Protein AF-A0A5B9WMC2-F1 (afdb_monomer_lite)

Sequence (72 aa):
MISDINLKGWENGLKQAGNNKITTRSFEGLNHLFQPCKACTVPEYGQLTETISPGVPDVITDWMQQQTGTRK

Secondary structure (DSSP, 8-state):
-HHHHHHHHHHHHHHHTT---------TTB-TTS-B-SS--HHHHTT---SS-THHHHHHHHHHHHHHT---

Structure (mmCIF, N/CA/C/O backbone):
data_AF-A0A5B9WMC2-F1
#
_entry.id   AF-A0A5B9WMC2-F1
#
loop_
_atom_site.group_PDB
_atom_site.id
_atom_site.type_symbol
_atom_site.label_atom_id
_atom_site.label_alt_id
_atom_site.label_comp_id
_atom_site.label_asym_id
_atom_site.label_entity_id
_atom_site.label_seq_id
_atom_site.pdbx_PDB_ins_code
_atom_site.Cartn_x
_atom_site.Cartn_y
_atom_site.Cartn_z
_atom_site.occupancy
_atom_site.B_iso_or_equiv
_atom_site.auth_seq_id
_atom_site.auth_comp_id
_atom_site.auth_asym_id
_atom_site.auth_atom_id
_atom_site.pdbx_PDB_model_num
ATOM 1 N N . MET A 1 1 ? 13.725 -4.780 5.963 1.00 70.75 1 MET A N 1
ATOM 2 C CA . MET A 1 1 ? 13.975 -3.687 4.991 1.00 70.75 1 MET A CA 1
ATOM 3 C C . MET A 1 1 ? 13.665 -2.331 5.631 1.00 70.75 1 MET A C 1
ATOM 5 O O . MET A 1 1 ? 13.065 -2.312 6.699 1.00 70.75 1 MET A O 1
ATOM 9 N N . ILE A 1 2 ? 14.062 -1.199 5.027 1.00 84.12 2 ILE A N 1
ATOM 10 C CA . ILE A 1 2 ? 13.759 0.155 5.561 1.00 84.12 2 ILE A CA 1
ATOM 11 C C . ILE A 1 2 ? 12.242 0.359 5.748 1.00 84.12 2 ILE A C 1
ATOM 13 O O . ILE A 1 2 ? 11.816 0.986 6.716 1.00 84.12 2 ILE A O 1
ATOM 17 N N . SER A 1 3 ? 11.426 -0.239 4.872 1.00 87.12 3 SER A N 1
ATOM 18 C CA . SER A 1 3 ? 9.963 -0.265 4.985 1.00 87.12 3 SER A CA 1
ATOM 19 C C . SER A 1 3 ? 9.476 -0.744 6.352 1.00 87.12 3 SER A C 1
ATOM 21 O O . SER A 1 3 ? 8.597 -0.118 6.930 1.00 87.12 3 SER A O 1
ATOM 23 N N . ASP A 1 4 ? 10.065 -1.806 6.899 1.00 91.06 4 ASP A N 1
ATOM 24 C CA . ASP A 1 4 ? 9.564 -2.449 8.120 1.00 91.06 4 ASP A CA 1
ATOM 25 C C . ASP A 1 4 ? 9.842 -1.584 9.351 1.00 91.06 4 ASP A C 1
ATOM 27 O O . ASP A 1 4 ? 9.002 -1.464 10.242 1.00 91.06 4 ASP A O 1
ATOM 31 N N . ILE A 1 5 ? 11.006 -0.924 9.371 1.00 95.56 5 ILE A N 1
ATOM 32 C CA . ILE A 1 5 ? 11.373 0.039 10.416 1.00 95.56 5 ILE A CA 1
ATOM 33 C C . ILE A 1 5 ? 10.405 1.225 10.382 1.00 95.56 5 ILE A C 1
ATOM 35 O O . ILE A 1 5 ? 9.863 1.603 11.420 1.00 95.56 5 ILE A O 1
ATOM 39 N N . ASN A 1 6 ? 10.138 1.772 9.192 1.00 95.25 6 ASN A N 1
ATOM 40 C CA . ASN A 1 6 ? 9.233 2.907 9.027 1.00 95.25 6 ASN A CA 1
ATOM 41 C C . ASN A 1 6 ? 7.788 2.550 9.400 1.00 95.25 6 ASN A C 1
ATOM 43 O O . ASN A 1 6 ? 7.147 3.301 10.133 1.00 95.25 6 ASN A O 1
ATOM 47 N N . LEU A 1 7 ? 7.283 1.397 8.949 1.00 96.31 7 LEU A N 1
ATOM 48 C CA . LEU A 1 7 ? 5.938 0.923 9.284 1.00 96.31 7 LEU A CA 1
ATOM 49 C C . LEU A 1 7 ? 5.780 0.729 10.795 1.00 96.31 7 LEU A C 1
ATOM 51 O O . LEU A 1 7 ? 4.805 1.204 11.373 1.00 96.31 7 LEU A O 1
ATOM 55 N N . LYS A 1 8 ? 6.764 0.110 11.455 1.00 96.50 8 LYS A N 1
ATOM 56 C CA . LYS A 1 8 ? 6.752 -0.061 12.913 1.00 96.50 8 LYS A CA 1
ATOM 57 C C . LYS A 1 8 ? 6.833 1.277 13.654 1.00 96.50 8 LYS A C 1
ATOM 59 O O . LYS A 1 8 ? 6.182 1.449 14.682 1.00 96.50 8 LYS A O 1
ATOM 64 N N . GLY A 1 9 ? 7.605 2.232 13.132 1.00 97.25 9 GLY A N 1
ATOM 65 C CA . GLY A 1 9 ? 7.676 3.596 13.657 1.00 97.25 9 GLY A CA 1
ATOM 66 C C . GLY A 1 9 ? 6.316 4.295 13.636 1.00 97.25 9 GLY A C 1
ATOM 67 O O . GLY A 1 9 ? 5.867 4.789 14.671 1.00 97.25 9 GLY A O 1
ATOM 68 N N . TRP A 1 10 ? 5.627 4.261 12.491 1.00 96.62 10 TRP A N 1
ATOM 69 C CA . TRP A 1 10 ? 4.268 4.793 12.353 1.00 96.62 10 TRP A CA 1
ATOM 70 C C . TRP A 1 10 ? 3.270 4.093 13.271 1.00 96.62 10 TRP A C 1
ATOM 72 O O . TRP A 1 10 ? 2.492 4.764 13.947 1.00 96.62 10 TRP A O 1
ATOM 82 N N . GLU A 1 11 ? 3.312 2.760 13.339 1.00 97.38 11 GLU A N 1
ATOM 83 C CA . GLU A 1 11 ? 2.415 1.990 14.199 1.00 97.38 11 GLU A CA 1
ATOM 84 C C . GLU A 1 11 ? 2.550 2.402 15.671 1.00 97.38 11 GLU A C 1
ATOM 86 O O . GLU A 1 11 ? 1.559 2.686 16.346 1.00 97.38 11 GLU A O 1
ATOM 91 N N . ASN A 1 12 ? 3.789 2.486 16.156 1.00 97.50 12 ASN A N 1
ATOM 92 C CA . ASN A 1 12 ? 4.076 2.864 17.533 1.00 97.50 12 ASN A CA 1
ATOM 93 C C . ASN A 1 12 ? 3.684 4.317 17.822 1.00 97.50 12 ASN A C 1
ATOM 95 O O . ASN A 1 12 ? 3.052 4.578 18.844 1.00 97.50 12 ASN A O 1
ATOM 99 N N . GLY A 1 13 ? 4.032 5.253 16.933 1.00 98.19 13 GLY A N 1
ATOM 100 C CA . GLY A 1 13 ? 3.734 6.674 17.117 1.00 98.19 13 GLY A CA 1
ATOM 101 C C . GLY A 1 13 ? 2.232 6.961 17.152 1.00 98.19 13 GLY A C 1
ATOM 102 O O . GLY A 1 13 ? 1.760 7.682 18.030 1.00 98.19 13 GLY A O 1
ATOM 103 N N . LEU A 1 14 ? 1.459 6.340 16.255 1.00 97.81 14 LEU A N 1
ATOM 104 C CA . LEU A 1 14 ? 0.003 6.508 16.212 1.00 97.81 14 LEU A CA 1
ATOM 105 C C . LEU A 1 14 ? -0.686 5.902 17.443 1.00 97.81 14 LEU A C 1
ATOM 107 O O . LEU A 1 14 ? -1.578 6.540 18.006 1.00 97.81 14 LEU A O 1
ATOM 111 N N . LYS A 1 15 ? -0.234 4.729 17.915 1.00 97.50 15 LYS A N 1
ATOM 112 C CA . LYS A 1 15 ? -0.723 4.133 19.172 1.00 97.50 15 LYS A CA 1
ATOM 113 C C . LYS A 1 15 ? -0.417 5.020 20.378 1.00 97.50 15 LYS A C 1
ATOM 115 O O . LYS A 1 15 ? -1.298 5.243 21.202 1.00 97.50 15 LYS A O 1
ATOM 120 N N . GLN A 1 16 ? 0.799 5.563 20.470 1.00 98.12 16 GLN A N 1
ATOM 121 C CA . GLN A 1 16 ? 1.188 6.485 21.547 1.00 98.12 16 GLN A CA 1
ATOM 122 C C . GLN A 1 16 ? 0.354 7.773 21.543 1.00 98.12 16 GLN A C 1
ATOM 124 O O . GLN A 1 16 ? 0.026 8.288 22.607 1.00 98.12 16 GLN A O 1
ATOM 129 N N . ALA A 1 17 ? -0.047 8.256 20.365 1.00 98.06 17 ALA A N 1
ATOM 130 C CA . ALA A 1 17 ? -0.954 9.393 20.210 1.00 98.06 17 ALA A CA 1
ATOM 131 C C . ALA A 1 17 ? -2.436 9.058 20.498 1.00 98.06 17 ALA A C 1
ATOM 133 O O . ALA A 1 17 ? -3.301 9.919 20.347 1.00 98.06 17 ALA A O 1
ATOM 134 N N . GLY A 1 18 ? -2.750 7.820 20.899 1.00 97.88 18 GLY A N 1
ATOM 135 C CA . GLY A 1 18 ? -4.098 7.377 21.263 1.00 97.88 18 GLY A CA 1
ATOM 136 C C . GLY A 1 18 ? -4.934 6.816 20.108 1.00 97.88 18 GLY A C 1
ATOM 137 O O . GLY A 1 18 ? -6.084 6.431 20.328 1.00 97.88 18 GLY A O 1
ATOM 138 N N . ASN A 1 19 ? -4.390 6.719 18.888 1.00 96.69 19 ASN A N 1
ATOM 139 C CA . ASN A 1 19 ? -5.086 6.093 17.766 1.00 96.69 19 ASN A CA 1
ATOM 140 C C . ASN A 1 19 ? -4.770 4.592 17.680 1.00 96.69 19 ASN A C 1
ATOM 142 O O . ASN A 1 19 ? -3.722 4.184 17.182 1.00 96.69 19 ASN A O 1
ATOM 146 N N . ASN A 1 20 ? -5.723 3.763 18.110 1.00 93.00 20 ASN A N 1
ATOM 147 C CA . ASN A 1 20 ? -5.604 2.302 18.067 1.00 93.00 20 ASN A CA 1
ATOM 148 C C . ASN A 1 20 ? -6.246 1.659 16.825 1.00 93.00 20 ASN A C 1
ATOM 150 O O . ASN A 1 20 ? -6.073 0.461 1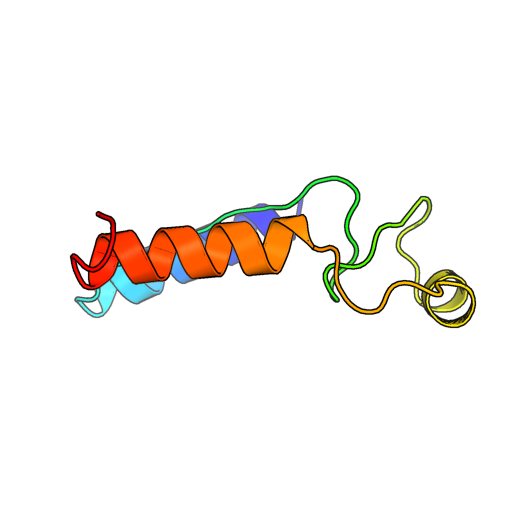6.604 1.00 93.00 20 ASN A O 1
ATOM 154 N N . LYS A 1 21 ? -6.975 2.424 16.001 1.00 94.19 21 LYS A N 1
ATOM 155 C CA . LYS A 1 21 ? -7.600 1.923 14.765 1.00 94.19 21 LYS A CA 1
ATOM 156 C C . LYS A 1 21 ? -6.619 2.026 13.605 1.00 94.19 21 LYS A C 1
ATOM 158 O O . LYS A 1 21 ? -6.805 2.818 12.684 1.00 94.19 21 LYS A O 1
ATOM 163 N N . ILE A 1 22 ? -5.539 1.258 13.685 1.00 95.56 22 ILE A N 1
ATOM 164 C CA .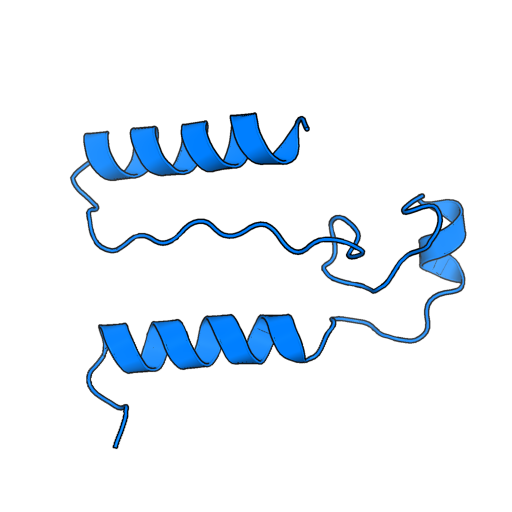 ILE A 1 22 ? -4.453 1.302 12.709 1.00 95.56 22 ILE A CA 1
ATOM 165 C C . ILE A 1 22 ? -4.121 -0.089 12.183 1.00 95.56 22 ILE A C 1
ATOM 167 O O . ILE A 1 22 ? -4.253 -1.096 12.876 1.00 95.56 22 ILE A O 1
ATOM 171 N N . THR A 1 23 ? -3.667 -0.144 10.938 1.00 95.69 23 THR A N 1
ATOM 172 C CA . THR A 1 23 ? -3.136 -1.355 10.315 1.00 95.69 23 THR A CA 1
ATOM 173 C C . THR A 1 23 ? -1.962 -0.945 9.445 1.00 95.69 23 THR A C 1
ATOM 175 O O . THR A 1 23 ? -2.085 -0.039 8.625 1.00 95.69 23 THR A O 1
ATOM 178 N N . THR A 1 24 ? -0.817 -1.588 9.638 1.00 95.75 24 THR A N 1
ATOM 179 C CA . THR A 1 24 ? 0.363 -1.421 8.790 1.00 95.75 24 THR A CA 1
ATOM 180 C C . THR A 1 24 ? 0.534 -2.675 7.943 1.00 95.75 24 THR A C 1
ATOM 182 O O . THR A 1 24 ? 0.322 -3.793 8.412 1.00 95.75 24 THR A O 1
ATOM 185 N N . ARG A 1 25 ? 0.868 -2.500 6.664 1.00 94.31 25 ARG A N 1
ATOM 186 C CA . ARG A 1 25 ? 1.049 -3.611 5.728 1.00 94.31 25 ARG A CA 1
ATOM 187 C C . ARG A 1 25 ? 2.112 -3.260 4.701 1.00 94.31 25 ARG A C 1
ATOM 189 O O . ARG A 1 25 ? 2.057 -2.193 4.095 1.00 94.31 25 ARG A O 1
ATOM 196 N N . SER A 1 26 ? 3.064 -4.165 4.509 1.00 94.38 26 SER A N 1
ATOM 197 C CA . SER A 1 26 ? 3.981 -4.146 3.373 1.00 94.38 26 SER A CA 1
ATOM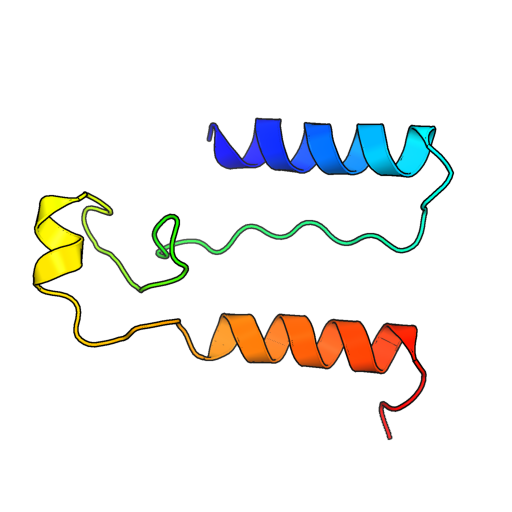 198 C C . SER A 1 26 ? 3.406 -4.982 2.228 1.00 94.38 26 SER A C 1
ATOM 200 O O . SER A 1 26 ? 2.679 -5.954 2.448 1.00 94.38 26 SER A O 1
ATOM 202 N N . PHE A 1 27 ? 3.725 -4.587 0.998 1.00 94.88 27 PHE A N 1
ATOM 203 C CA . PHE A 1 27 ? 3.359 -5.312 -0.214 1.00 94.88 27 PHE A CA 1
ATOM 204 C C . PHE A 1 27 ? 4.642 -5.688 -0.948 1.00 94.88 27 PHE A C 1
ATOM 206 O O . PHE A 1 27 ? 5.335 -4.825 -1.484 1.00 94.88 27 PHE A O 1
ATOM 213 N N . GLU A 1 28 ? 4.991 -6.969 -0.906 1.00 92.81 28 GLU A N 1
ATOM 214 C CA . GLU A 1 28 ? 6.184 -7.484 -1.574 1.00 92.81 28 GLU A CA 1
ATOM 215 C C . GLU A 1 28 ? 6.031 -7.410 -3.100 1.00 92.81 28 GLU A C 1
ATOM 217 O O . GLU A 1 28 ? 4.941 -7.608 -3.635 1.00 92.81 28 GLU A O 1
ATOM 222 N N . GLY A 1 29 ? 7.124 -7.099 -3.801 1.00 93.62 29 GLY A N 1
ATOM 223 C CA . GLY A 1 29 ? 7.135 -6.980 -5.263 1.00 93.62 29 GLY A CA 1
ATOM 224 C C . GLY A 1 29 ? 6.513 -5.692 -5.810 1.00 93.62 29 GLY A C 1
ATOM 225 O O . GLY A 1 29 ? 6.446 -5.529 -7.028 1.00 93.62 29 GLY A O 1
ATOM 226 N N . LEU A 1 30 ? 6.078 -4.774 -4.939 1.00 95.50 30 LEU A N 1
ATOM 227 C CA . LEU A 1 30 ? 5.622 -3.444 -5.331 1.00 95.50 30 LEU A CA 1
ATOM 228 C C . LEU A 1 30 ? 6.667 -2.376 -4.989 1.00 95.50 30 LEU A C 1
ATOM 230 O O . LEU A 1 30 ? 7.348 -2.445 -3.964 1.00 95.50 30 LEU A O 1
ATOM 234 N N . ASN A 1 31 ? 6.771 -1.359 -5.842 1.00 93.88 31 ASN A N 1
ATOM 235 C CA . ASN A 1 31 ? 7.611 -0.194 -5.592 1.00 93.88 31 ASN A CA 1
ATOM 236 C C . ASN A 1 31 ? 6.931 0.768 -4.593 1.00 93.88 31 ASN A C 1
ATOM 238 O O . ASN A 1 31 ? 5.811 0.549 -4.129 1.00 93.88 31 ASN A O 1
ATOM 242 N N . HIS A 1 32 ? 7.590 1.888 -4.289 1.00 91.19 32 HIS A N 1
ATOM 243 C CA . HIS A 1 32 ? 7.064 2.907 -3.369 1.00 91.19 32 HIS A CA 1
ATOM 244 C C . HIS A 1 32 ? 5.768 3.599 -3.831 1.00 91.19 32 HIS A C 1
ATOM 246 O O . HIS A 1 32 ? 5.150 4.301 -3.035 1.00 91.19 32 HIS A O 1
ATOM 252 N N . LEU A 1 33 ? 5.357 3.404 -5.086 1.00 93.81 33 LEU A N 1
ATOM 253 C CA . LEU A 1 33 ? 4.123 3.928 -5.675 1.00 93.81 33 LEU A CA 1
ATOM 254 C C . LEU A 1 33 ? 3.040 2.843 -5.806 1.00 93.81 33 LEU A C 1
ATOM 256 O O . LEU A 1 33 ? 2.019 3.074 -6.445 1.00 93.81 33 LEU A O 1
ATOM 260 N N . PHE A 1 34 ? 3.255 1.669 -5.200 1.00 96.25 34 PHE A N 1
ATOM 261 C CA . PHE A 1 34 ? 2.372 0.503 -5.272 1.00 96.25 34 PHE A CA 1
ATOM 262 C C . PHE A 1 34 ? 2.227 -0.109 -6.670 1.00 96.25 34 PHE A C 1
ATOM 264 O O . PHE A 1 34 ? 1.221 -0.754 -6.958 1.00 96.25 34 PHE A O 1
ATOM 271 N N . GLN A 1 35 ? 3.227 0.052 -7.535 1.00 96.75 35 GLN A N 1
ATOM 272 C CA . GLN A 1 35 ? 3.256 -0.578 -8.856 1.00 96.75 35 GLN A CA 1
ATOM 273 C C . GLN A 1 35 ? 4.129 -1.836 -8.832 1.00 96.75 35 GLN A C 1
ATOM 275 O O . GLN A 1 35 ? 5.147 -1.842 -8.133 1.00 96.75 35 GLN A O 1
ATOM 280 N N . PRO A 1 36 ? 3.790 -2.879 -9.605 1.00 96.25 36 PRO A N 1
ATOM 281 C CA . PRO A 1 36 ? 4.594 -4.086 -9.706 1.00 96.25 36 PRO A CA 1
ATOM 282 C C . PRO A 1 36 ? 5.960 -3.753 -10.297 1.00 96.25 36 PRO A C 1
ATOM 284 O O . PRO A 1 36 ? 6.063 -3.044 -11.297 1.00 96.25 36 PRO A O 1
ATOM 287 N N . CYS A 1 37 ? 7.017 -4.267 -9.680 1.00 95.44 37 CYS A N 1
ATOM 288 C CA . CYS A 1 37 ? 8.382 -4.010 -10.112 1.00 95.44 37 CYS A CA 1
ATOM 289 C C . CYS A 1 37 ? 9.259 -5.248 -9.969 1.00 95.44 37 CYS A C 1
ATOM 291 O O . CYS A 1 37 ? 9.037 -6.104 -9.115 1.00 95.44 37 CYS A O 1
ATOM 293 N N . LYS A 1 38 ? 10.285 -5.329 -10.816 1.00 93.75 38 LYS A N 1
ATOM 294 C CA . LYS A 1 38 ? 11.340 -6.343 -10.719 1.00 93.75 38 LYS A CA 1
ATOM 295 C C . LYS A 1 38 ? 12.591 -5.773 -10.066 1.00 93.75 38 LYS A C 1
ATOM 297 O O . LYS A 1 38 ? 13.160 -6.406 -9.184 1.00 93.75 38 LYS A O 1
ATOM 302 N N . ALA A 1 39 ? 13.023 -4.593 -10.508 1.00 93.69 39 ALA A N 1
ATOM 303 C CA . ALA A 1 3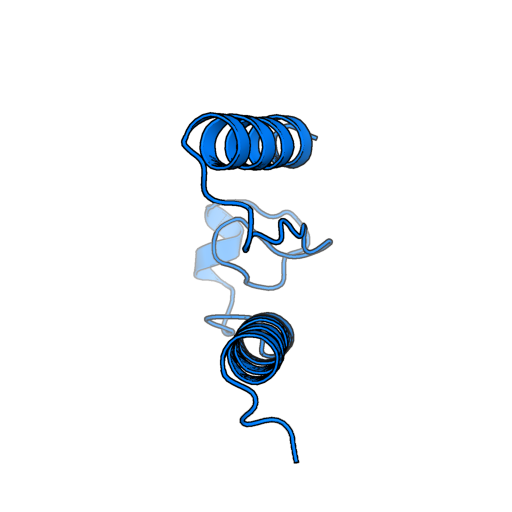9 ? 14.189 -3.897 -9.964 1.00 93.69 39 ALA A CA 1
ATOM 304 C C . ALA A 1 39 ? 13.789 -2.810 -8.953 1.00 93.69 39 ALA A C 1
ATOM 306 O O . ALA A 1 39 ? 14.592 -2.433 -8.103 1.00 93.69 39 ALA A O 1
ATOM 307 N N . CYS A 1 40 ? 12.554 -2.311 -9.044 1.00 92.06 40 CYS A N 1
ATOM 308 C CA . CYS A 1 40 ? 11.956 -1.304 -8.169 1.00 92.06 40 CYS A CA 1
ATOM 309 C C . CYS A 1 40 ? 12.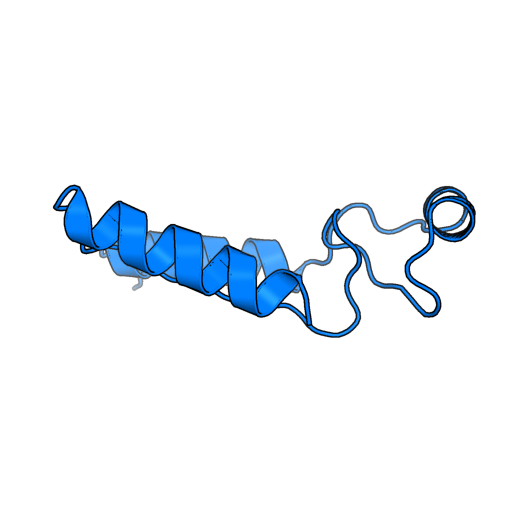751 0.008 -8.149 1.00 92.06 40 CYS A C 1
ATOM 311 O O . CYS A 1 40 ? 12.906 0.656 -7.115 1.00 92.06 40 CYS A O 1
ATOM 313 N N . THR A 1 41 ? 13.253 0.403 -9.321 1.00 92.50 41 THR A N 1
ATOM 314 C CA . THR A 1 41 ? 14.079 1.601 -9.510 1.00 92.50 41 THR A CA 1
ATOM 315 C C . THR A 1 41 ? 13.319 2.710 -10.241 1.00 92.50 41 THR A C 1
ATOM 317 O O . THR A 1 41 ? 12.341 2.459 -10.945 1.00 92.50 41 THR A O 1
ATOM 320 N N . VAL A 1 42 ? 13.792 3.953 -10.114 1.00 90.88 42 VAL A N 1
ATOM 321 C CA . VAL A 1 42 ? 13.207 5.113 -10.816 1.00 90.88 42 VAL A CA 1
ATOM 322 C C . VAL A 1 42 ? 13.227 4.956 -12.348 1.00 90.88 42 VAL A C 1
ATOM 324 O O . VAL A 1 42 ? 12.233 5.304 -12.977 1.00 90.88 42 VAL A O 1
ATOM 327 N N . PRO A 1 43 ? 14.278 4.408 -12.991 1.00 94.81 43 PRO A N 1
ATOM 328 C CA . PRO A 1 43 ? 14.232 4.146 -14.430 1.00 94.81 43 PRO A CA 1
ATOM 329 C C . PRO A 1 43 ? 13.158 3.133 -14.849 1.00 94.81 43 PRO A C 1
ATOM 331 O O . PRO A 1 43 ? 12.550 3.304 -15.903 1.00 94.81 43 PRO A O 1
ATOM 334 N N . GLU A 1 44 ? 12.902 2.099 -14.036 1.00 94.56 44 GLU A N 1
ATOM 335 C CA . GLU A 1 44 ? 11.853 1.108 -14.322 1.00 94.56 44 GLU A CA 1
ATOM 336 C C . GLU A 1 44 ? 10.462 1.744 -14.283 1.00 94.56 44 GLU A C 1
ATOM 338 O O . GLU A 1 44 ? 9.640 1.430 -15.136 1.00 94.56 44 GLU A O 1
ATOM 343 N N . TYR A 1 45 ? 10.219 2.686 -13.363 1.00 91.94 45 TYR A N 1
ATOM 344 C CA . TYR A 1 45 ? 8.935 3.384 -13.230 1.00 91.94 45 TYR A CA 1
ATOM 345 C C . TYR A 1 45 ? 8.407 3.941 -14.561 1.00 91.94 45 TYR A C 1
ATOM 347 O O . TYR A 1 45 ? 7.237 3.746 -14.875 1.00 91.94 45 TYR A O 1
ATOM 355 N N . GLY A 1 46 ? 9.268 4.564 -15.374 1.00 91.44 46 GLY A N 1
ATOM 356 C CA . GLY A 1 46 ? 8.871 5.128 -16.671 1.00 91.44 46 GLY A CA 1
ATOM 357 C C . GLY A 1 46 ? 8.469 4.092 -17.730 1.00 91.44 46 GLY A C 1
ATOM 358 O O . GLY A 1 46 ? 7.961 4.473 -18.779 1.00 91.44 46 GLY A O 1
ATOM 359 N N . GLN A 1 47 ? 8.706 2.804 -17.472 1.00 95.38 47 GLN A N 1
ATOM 360 C CA . GLN A 1 47 ? 8.344 1.685 -18.347 1.00 95.38 47 GLN A CA 1
ATOM 361 C C . GLN A 1 47 ? 7.091 0.940 -17.863 1.00 95.38 47 GLN A C 1
ATOM 363 O O . GLN A 1 47 ? 6.539 0.123 -18.601 1.00 95.38 47 GLN A O 1
ATOM 368 N N . LEU A 1 48 ? 6.652 1.180 -16.623 1.00 96.06 48 LEU A N 1
ATOM 369 C CA . LEU A 1 48 ? 5.481 0.524 -16.052 1.00 96.06 48 LEU A CA 1
ATOM 370 C C . LEU A 1 48 ? 4.204 1.145 -16.621 1.00 96.06 48 LEU A C 1
ATOM 372 O O . LEU A 1 48 ? 4.037 2.362 -16.637 1.00 96.06 48 LEU A O 1
ATOM 376 N N . THR A 1 49 ? 3.274 0.296 -17.052 1.00 95.50 49 THR A N 1
ATOM 377 C CA . THR A 1 49 ? 1.961 0.729 -17.554 1.00 95.50 49 THR A CA 1
ATOM 378 C C . THR A 1 49 ? 0.895 0.754 -16.463 1.00 95.50 49 THR A C 1
ATOM 380 O O . THR A 1 49 ? -0.087 1.482 -16.572 1.00 95.50 49 THR A O 1
ATOM 383 N N . GLU A 1 50 ? 1.065 -0.052 -15.414 1.00 94.69 50 GLU A N 1
ATOM 384 C CA . GLU A 1 50 ? 0.151 -0.097 -14.273 1.00 94.69 50 GLU A CA 1
ATOM 385 C C . GLU A 1 50 ? 0.440 1.068 -13.321 1.00 94.69 50 GLU A C 1
ATOM 387 O O . GLU A 1 50 ? 1.587 1.276 -12.931 1.00 94.69 50 GLU A O 1
ATOM 392 N N . THR A 1 51 ? -0.587 1.836 -12.947 1.00 93.06 51 THR A N 1
ATOM 393 C CA . THR A 1 51 ? -0.442 3.004 -12.059 1.00 93.06 51 THR A CA 1
ATOM 394 C C . THR A 1 51 ? -0.440 2.622 -10.580 1.00 93.06 51 THR A C 1
ATOM 396 O O . THR A 1 51 ? 0.341 3.176 -9.817 1.00 93.06 51 THR A O 1
ATOM 399 N N . ILE A 1 52 ? -1.306 1.690 -10.177 1.00 96.56 52 ILE A N 1
ATOM 400 C CA . ILE A 1 52 ? -1.402 1.131 -8.823 1.00 96.56 52 ILE A CA 1
ATOM 401 C C . ILE A 1 52 ? -1.861 -0.318 -8.974 1.00 96.56 52 ILE A C 1
ATOM 403 O O . ILE A 1 52 ? -2.808 -0.583 -9.717 1.00 96.56 52 ILE A O 1
ATOM 407 N N . SER A 1 53 ? -1.235 -1.238 -8.244 1.00 97.19 53 SER A N 1
ATOM 408 C CA . SER A 1 53 ? -1.654 -2.634 -8.232 1.00 97.19 53 SER A CA 1
ATOM 409 C C . SER A 1 53 ? -3.033 -2.792 -7.600 1.00 97.19 53 SER A C 1
ATOM 411 O O . SER A 1 53 ? -3.214 -2.349 -6.463 1.00 97.19 53 SER A O 1
ATOM 413 N N . PRO A 1 54 ? -4.010 -3.426 -8.282 1.00 95.75 54 PRO A N 1
ATOM 414 C CA . PRO A 1 54 ? -5.408 -3.464 -7.841 1.00 95.75 54 PRO A CA 1
ATOM 415 C C . PRO A 1 54 ? -5.597 -4.105 -6.458 1.00 95.75 54 PRO A C 1
ATOM 417 O O . PRO A 1 54 ? -6.469 -3.686 -5.699 1.00 95.75 54 PRO A O 1
ATOM 420 N N . GLY A 1 55 ? -4.709 -5.025 -6.066 1.00 95.94 55 GLY A N 1
ATOM 421 C CA . GLY A 1 55 ? -4.738 -5.622 -4.730 1.00 95.94 55 GLY A CA 1
ATOM 422 C C . GLY A 1 55 ? -4.501 -4.621 -3.588 1.00 95.94 55 GLY A C 1
ATOM 423 O O . GLY A 1 55 ? -4.874 -4.898 -2.450 1.00 95.94 55 GLY A O 1
ATOM 424 N N . VAL A 1 56 ? -3.905 -3.452 -3.856 1.00 97.06 56 VAL A N 1
ATOM 425 C CA . VAL A 1 56 ? -3.703 -2.407 -2.841 1.00 97.06 56 VAL A CA 1
ATOM 426 C C . VAL A 1 56 ? -5.016 -1.665 -2.529 1.00 97.06 56 VAL A C 1
ATOM 428 O O . VAL A 1 56 ? -5.411 -1.675 -1.359 1.00 97.06 56 VAL A O 1
ATOM 431 N N . PRO A 1 57 ? -5.740 -1.077 -3.509 1.00 97.25 57 PRO A N 1
ATOM 432 C CA . PRO A 1 57 ? -7.084 -0.537 -3.295 1.00 97.25 57 PRO A CA 1
ATOM 433 C C . PRO A 1 57 ? -8.070 -1.527 -2.674 1.00 97.25 57 PRO A C 1
ATOM 435 O O . PRO A 1 57 ? -8.868 -1.116 -1.831 1.00 97.25 57 PRO A O 1
ATOM 438 N N . ASP A 1 58 ? -7.997 -2.812 -3.031 1.00 97.00 58 ASP A N 1
ATOM 439 C CA . ASP A 1 58 ? -8.866 -3.845 -2.457 1.00 97.00 58 ASP A CA 1
ATOM 440 C C . ASP A 1 58 ? -8.646 -3.983 -0.948 1.00 97.00 58 ASP A C 1
ATOM 442 O O . ASP A 1 58 ? -9.594 -3.910 -0.168 1.00 97.00 58 ASP A O 1
ATOM 446 N N . VAL A 1 59 ? -7.385 -4.077 -0.508 1.00 96.88 59 VAL A N 1
ATOM 447 C CA . VAL A 1 59 ? -7.043 -4.152 0.921 1.00 96.88 59 VAL A CA 1
ATOM 448 C C . VAL A 1 59 ? -7.469 -2.892 1.679 1.00 96.88 59 VAL A C 1
ATOM 450 O O . VAL A 1 59 ? -7.959 -2.993 2.805 1.00 96.88 59 VAL A O 1
ATOM 453 N N . ILE A 1 60 ? -7.292 -1.707 1.085 1.00 96.56 60 ILE A N 1
ATOM 454 C CA . ILE A 1 60 ? -7.724 -0.439 1.694 1.00 96.56 60 ILE A CA 1
ATOM 455 C C . ILE A 1 60 ? -9.249 -0.418 1.837 1.00 96.56 60 ILE A C 1
ATOM 457 O O . ILE A 1 60 ? -9.766 -0.082 2.903 1.00 96.56 60 ILE A O 1
ATOM 461 N N . THR A 1 61 ? -9.966 -0.817 0.787 1.00 96.12 61 THR A N 1
ATOM 462 C CA . THR A 1 61 ? -11.432 -0.871 0.768 1.00 96.12 61 THR A CA 1
ATOM 463 C C . THR A 1 61 ? -11.959 -1.850 1.814 1.00 96.12 61 THR A C 1
ATOM 465 O O . THR A 1 61 ? -12.816 -1.486 2.620 1.00 96.12 61 THR A O 1
ATOM 468 N N . ASP A 1 62 ? -11.396 -3.057 1.872 1.00 96.12 62 ASP A N 1
ATOM 469 C CA . ASP A 1 62 ? -11.717 -4.065 2.883 1.00 96.12 62 ASP A CA 1
ATOM 470 C C . ASP A 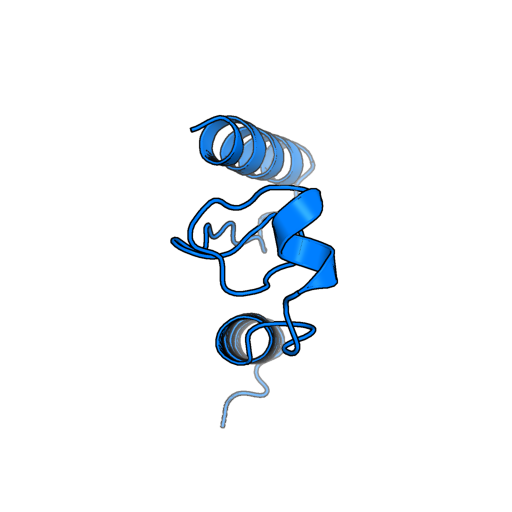1 62 ? -11.492 -3.539 4.304 1.00 96.12 62 ASP A C 1
ATOM 472 O O . ASP A 1 62 ? -12.317 -3.755 5.198 1.00 96.12 62 ASP A O 1
ATOM 476 N N . TRP A 1 63 ? -10.381 -2.835 4.527 1.00 96.25 63 TRP A N 1
ATOM 477 C CA . TRP A 1 63 ? -10.083 -2.232 5.820 1.00 96.25 63 TRP A CA 1
ATOM 478 C C . TRP A 1 63 ? -11.123 -1.171 6.188 1.00 96.25 63 TRP A C 1
ATOM 480 O O . TRP A 1 63 ? -11.667 -1.208 7.293 1.00 96.25 63 TRP A O 1
ATOM 490 N N . MET A 1 64 ? -11.468 -0.272 5.262 1.00 95.25 64 MET A N 1
ATOM 491 C CA . MET A 1 64 ? -12.492 0.756 5.480 1.00 95.25 64 MET A CA 1
ATOM 492 C C . MET A 1 64 ? -13.858 0.144 5.804 1.00 95.25 64 MET A C 1
ATOM 494 O O . MET A 1 64 ? -14.549 0.620 6.710 1.00 95.25 64 MET A O 1
ATOM 498 N N . GLN A 1 65 ? -14.244 -0.930 5.114 1.00 95.38 65 GLN A N 1
ATOM 499 C CA . GLN A 1 65 ? -15.495 -1.638 5.385 1.00 95.38 65 GLN A CA 1
ATOM 500 C C . GLN A 1 65 ? -15.515 -2.257 6.786 1.00 95.38 65 GLN A C 1
ATOM 502 O O . GLN A 1 65 ? -16.524 -2.153 7.486 1.00 95.38 65 GLN A O 1
ATOM 507 N N . GLN A 1 66 ? -14.395 -2.836 7.230 1.00 93.25 66 GLN A N 1
ATOM 508 C CA . GLN A 1 66 ? -14.247 -3.359 8.593 1.00 93.25 66 GLN A CA 1
ATOM 509 C C . GLN A 1 66 ? -14.325 -2.248 9.649 1.00 93.25 66 GLN A C 1
ATOM 511 O O . GLN A 1 66 ? -14.944 -2.446 10.691 1.00 93.25 66 GLN A O 1
ATOM 516 N N . GLN A 1 67 ? -13.745 -1.070 9.385 1.00 92.25 67 GLN A N 1
ATOM 517 C CA . GLN A 1 67 ? -13.783 0.053 10.332 1.00 92.25 67 GLN A CA 1
ATOM 518 C C . GLN A 1 67 ? -15.168 0.699 10.450 1.00 92.25 67 GLN A C 1
ATOM 520 O O . GLN A 1 67 ? -15.512 1.224 11.511 1.00 92.25 67 GLN A O 1
ATOM 525 N N . THR A 1 68 ? -15.940 0.701 9.361 1.00 93.38 68 THR A N 1
ATOM 526 C CA . THR A 1 68 ? -17.240 1.387 9.271 1.00 93.38 68 THR A CA 1
ATOM 527 C C . THR A 1 68 ? -18.441 0.459 9.449 1.00 93.38 68 THR A C 1
ATOM 529 O O . THR A 1 68 ? -19.563 0.947 9.547 1.00 93.38 68 THR A O 1
ATOM 532 N N . GLY A 1 69 ? -18.234 -0.861 9.497 1.00 83.50 69 GLY A N 1
ATOM 533 C CA . GLY A 1 69 ? -19.317 -1.844 9.601 1.00 83.50 69 GLY A CA 1
ATOM 534 C C . GLY A 1 69 ? -20.158 -1.969 8.327 1.00 83.50 69 GLY A C 1
ATOM 535 O O . GLY A 1 69 ? -21.289 -2.437 8.381 1.00 83.50 69 GLY A O 1
ATOM 536 N N . THR A 1 70 ? -19.628 -1.538 7.179 1.00 79.81 70 THR A N 1
ATOM 537 C CA . THR A 1 70 ? -20.313 -1.614 5.875 1.00 79.81 70 THR A CA 1
ATOM 538 C C . THR A 1 70 ? -20.053 -2.928 5.135 1.00 79.81 70 THR A C 1
ATOM 540 O O . THR A 1 70 ? -20.604 -3.144 4.054 1.00 79.81 70 THR A O 1
ATOM 543 N N . ARG A 1 71 ? -19.249 -3.826 5.723 1.00 68.44 71 ARG A N 1
ATOM 544 C CA . ARG A 1 71 ? -19.089 -5.201 5.244 1.00 68.44 71 ARG A CA 1
ATOM 545 C C . ARG A 1 71 ? -20.405 -5.950 5.479 1.00 68.44 71 ARG A C 1
ATOM 547 O O . ARG A 1 71 ? -20.780 -6.164 6.630 1.00 68.44 71 ARG A O 1
ATOM 554 N N . LYS A 1 72 ? -21.120 -6.260 4.398 1.00 59.06 72 LYS A N 1
ATOM 555 C CA . LYS A 1 72 ? -22.307 -7.124 4.439 1.00 59.06 72 LYS A CA 1
ATOM 556 C C . LYS A 1 72 ? -21.916 -8.577 4.670 1.00 59.06 72 LYS A C 1
ATOM 558 O O . LYS A 1 72 ? -20.832 -8.965 4.180 1.00 59.06 72 LYS A O 1
#

pLDDT: mean 93.36, std 6.64, range [59.06, 98.19]

Foldseek 3Di:
DVLVVVQVVVCVVCVVVVNPLDDGDDDPQAAPQQFHDDVNDPVVVVVGPDRHDVVVVVVVVVSVCVVVVVPD

Radius of gyration: 14.9 Å; chains: 1; bounding box: 36×17×40 Å